Protein AF-A0A0L8HBZ2-F1 (afdb_monomer)

Sequence (51 aa):
MATQSVNVSLDDIDLSSLRDPAGIFDLIEVVGNGTYGQVYKVKRNKSKIDK

Radius of gyration: 16.78 Å; Cα contacts (8 Å, |Δi|>4): 39; chains: 1; bounding box: 40×28×41 Å

Mean predicted aligned error: 12.43 Å

Solvent-accessible surface area (backbone atoms only — not comparable to full-atom values): 3642 Å² total; per-residue (Å²): 134,82,79,79,76,78,78,73,59,75,87,76,61,67,67,84,77,53,75,76,57,78,63,48,48,44,84,72,47,79,76,47,77,49,100,92,44,81,39,68,44,66,43,82,46,89,73,77,82,89,124

InterPro domains:
  IPR051700 STE20 Ser/Thr Protein Kinase [PTHR47096] (7-42)

Organism: Octopus bimaculoides (NCBI:txid37653)

Structure (mmCIF, N/CA/C/O backbone):
data_AF-A0A0L8HBZ2-F1
#
_entry.id   AF-A0A0L8HBZ2-F1
#
loop_
_atom_site.group_PDB
_atom_site.id
_atom_site.type_symbol
_atom_site.label_atom_id
_atom_site.label_alt_id
_atom_site.label_comp_id
_atom_site.label_asym_id
_atom_site.label_entity_id
_atom_site.label_seq_id
_atom_site.pdbx_PDB_ins_code
_atom_site.Cartn_x
_atom_site.Cartn_y
_atom_site.Cartn_z
_atom_site.occupancy
_atom_site.B_iso_or_equiv
_atom_site.auth_seq_id
_atom_site.auth_comp_id
_atom_site.auth_asym_id
_atom_site.auth_atom_id
_atom_site.pdbx_PDB_model_num
ATOM 1 N N . MET A 1 1 ? 30.683 -10.922 -17.321 1.00 46.06 1 MET A N 1
ATOM 2 C CA . MET A 1 1 ? 30.243 -11.593 -16.082 1.00 46.06 1 MET A CA 1
ATOM 3 C C . MET A 1 1 ? 28.726 -11.566 -16.081 1.00 46.06 1 MET A C 1
ATOM 5 O O . MET A 1 1 ? 28.162 -10.495 -15.919 1.00 46.06 1 MET A O 1
ATOM 9 N N . ALA A 1 2 ? 28.076 -12.683 -16.412 1.00 45.19 2 ALA A N 1
ATOM 10 C CA . ALA A 1 2 ? 26.619 -12.761 -16.401 1.00 45.19 2 ALA A CA 1
ATOM 11 C C . ALA A 1 2 ? 26.158 -12.816 -14.941 1.00 45.19 2 ALA A C 1
ATOM 13 O O . ALA A 1 2 ? 26.585 -13.692 -14.189 1.00 45.19 2 ALA A O 1
ATOM 14 N N . THR A 1 3 ? 25.349 -11.845 -14.529 1.00 53.97 3 THR A N 1
ATOM 15 C CA . THR A 1 3 ? 24.656 -11.869 -13.243 1.00 53.97 3 THR A CA 1
ATOM 16 C C . THR A 1 3 ? 23.766 -13.102 -13.242 1.00 53.97 3 THR A C 1
ATOM 18 O O . THR A 1 3 ? 22.815 -13.165 -14.019 1.00 53.97 3 THR A O 1
ATOM 21 N N . GLN A 1 4 ? 24.119 -14.102 -12.437 1.00 54.75 4 GLN A N 1
ATOM 22 C CA . GLN A 1 4 ? 23.303 -15.292 -12.239 1.00 54.75 4 GLN A CA 1
ATOM 23 C C . GLN A 1 4 ? 21.936 -14.824 -11.742 1.00 54.75 4 GLN A C 1
ATOM 25 O O . GLN A 1 4 ? 21.797 -14.376 -10.605 1.00 54.75 4 GLN A O 1
ATOM 30 N N . SER A 1 5 ? 20.947 -14.856 -12.629 1.00 59.19 5 SER A N 1
ATOM 31 C CA . SER A 1 5 ? 19.545 -14.745 -12.273 1.00 59.19 5 SER A CA 1
ATOM 32 C C . SER A 1 5 ? 19.249 -15.935 -11.373 1.00 59.19 5 SER A C 1
ATOM 34 O O . SER A 1 5 ? 19.114 -17.064 -11.840 1.00 59.19 5 SER A O 1
ATOM 36 N N . VAL A 1 6 ? 19.251 -15.697 -10.063 1.00 63.00 6 VAL A N 1
ATOM 37 C CA . VAL A 1 6 ? 18.659 -16.609 -9.091 1.00 63.00 6 VAL A CA 1
ATOM 38 C C . VAL A 1 6 ? 17.192 -16.726 -9.477 1.00 63.00 6 VAL A C 1
ATOM 40 O O . VAL A 1 6 ? 16.384 -15.853 -9.170 1.00 63.00 6 VAL A O 1
ATOM 43 N N . ASN A 1 7 ? 16.871 -17.767 -10.242 1.00 62.97 7 ASN A N 1
ATOM 44 C CA . ASN A 1 7 ? 15.505 -18.167 -10.522 1.00 62.97 7 ASN A CA 1
ATOM 45 C C . ASN A 1 7 ? 14.924 -18.670 -9.200 1.00 62.97 7 ASN A C 1
ATOM 47 O O . ASN A 1 7 ? 14.971 -19.861 -8.907 1.00 62.97 7 ASN A O 1
ATOM 51 N N . VAL A 1 8 ? 14.443 -17.744 -8.374 1.00 65.81 8 VAL A N 1
ATOM 52 C CA . VAL A 1 8 ? 13.620 -18.068 -7.213 1.00 65.81 8 VAL A CA 1
ATOM 53 C C . VAL A 1 8 ? 12.283 -18.521 -7.783 1.00 65.81 8 VAL A C 1
ATOM 55 O O . VAL A 1 8 ? 11.448 -17.699 -8.162 1.00 65.81 8 VAL A O 1
ATOM 58 N N . SER A 1 9 ? 12.133 -19.833 -7.962 1.00 72.00 9 SER A N 1
ATOM 59 C CA . SER A 1 9 ? 10.861 -20.448 -8.328 1.00 72.00 9 SER A CA 1
ATOM 60 C C . SER A 1 9 ? 9.817 -20.025 -7.302 1.00 72.00 9 SER A C 1
ATOM 62 O O . SER A 1 9 ? 10.010 -20.207 -6.100 1.00 72.00 9 SER A O 1
ATOM 64 N N . LEU A 1 10 ? 8.722 -19.437 -7.782 1.00 68.75 10 LEU A N 1
ATOM 65 C CA . LEU A 1 10 ? 7.618 -18.946 -6.951 1.00 68.75 10 LEU A CA 1
ATOM 66 C C . LEU A 1 10 ? 6.970 -20.070 -6.121 1.00 68.75 10 LEU A C 1
ATOM 68 O O . LEU A 1 10 ? 6.273 -19.787 -5.153 1.00 68.75 10 LEU A O 1
ATOM 72 N N . ASP A 1 11 ? 7.233 -21.326 -6.486 1.00 72.88 11 ASP A N 1
ATOM 73 C CA . ASP A 1 11 ? 6.749 -22.544 -5.840 1.00 72.88 11 ASP A CA 1
ATOM 74 C C . ASP A 1 11 ? 7.381 -22.819 -4.457 1.00 72.88 11 ASP A C 1
ATOM 76 O O . ASP A 1 11 ? 6.824 -23.596 -3.688 1.00 72.88 11 ASP A O 1
ATOM 80 N N . ASP A 1 12 ? 8.519 -22.190 -4.124 1.00 73.88 12 ASP A N 1
ATOM 81 C CA . ASP A 1 12 ? 9.216 -22.364 -2.830 1.00 73.88 12 ASP A CA 1
ATOM 82 C C . ASP A 1 12 ? 8.737 -21.367 -1.751 1.00 73.88 12 ASP A C 1
ATOM 84 O O . ASP A 1 12 ? 9.135 -21.431 -0.588 1.00 73.88 12 ASP A O 1
ATOM 88 N N . ILE A 1 13 ? 7.862 -20.422 -2.115 1.00 75.81 13 ILE A N 1
ATOM 89 C CA . ILE A 1 13 ? 7.352 -19.410 -1.187 1.00 75.81 13 ILE A CA 1
ATOM 90 C C . ILE A 1 13 ? 6.148 -19.983 -0.431 1.00 75.81 13 ILE A C 1
ATOM 92 O O . ILE A 1 13 ? 5.033 -20.032 -0.951 1.00 75.81 13 ILE A O 1
ATOM 96 N N . ASP A 1 14 ? 6.354 -20.370 0.830 1.00 77.31 14 ASP A N 1
ATOM 97 C CA . ASP A 1 14 ? 5.271 -20.789 1.725 1.00 77.31 14 ASP A CA 1
ATOM 98 C C . ASP A 1 14 ? 4.368 -19.595 2.094 1.00 77.31 14 ASP A C 1
ATOM 100 O O . ASP A 1 14 ? 4.591 -18.880 3.075 1.00 77.31 14 ASP A O 1
ATOM 104 N N . LEU A 1 15 ? 3.310 -19.392 1.306 1.00 74.06 15 LEU A N 1
ATOM 105 C CA . LEU A 1 15 ? 2.274 -18.381 1.548 1.00 74.06 15 LEU A CA 1
ATOM 106 C C . LEU A 1 15 ? 1.447 -18.653 2.814 1.00 74.06 15 LEU A C 1
ATOM 108 O O . LEU A 1 15 ? 0.825 -17.732 3.339 1.00 74.06 15 LEU A O 1
ATOM 112 N N . SER A 1 16 ? 1.448 -19.889 3.318 1.00 73.25 16 SER A N 1
ATOM 113 C CA . SER A 1 16 ? 0.730 -20.283 4.537 1.00 73.25 16 SER A CA 1
ATOM 114 C C . SER A 1 16 ? 1.439 -19.778 5.795 1.00 73.25 16 SER A C 1
ATOM 116 O O . SER A 1 16 ? 0.798 -19.562 6.824 1.00 73.25 16 SER A O 1
ATOM 118 N N . SER A 1 17 ? 2.755 -19.556 5.715 1.00 76.06 17 SER A N 1
ATOM 119 C CA . SER A 1 17 ? 3.553 -18.928 6.775 1.00 76.06 17 SER A CA 1
ATOM 120 C C . SER A 1 17 ? 3.277 -17.425 6.933 1.00 76.06 17 SER A C 1
ATOM 122 O O . SER A 1 17 ? 3.595 -16.833 7.971 1.00 76.06 17 SE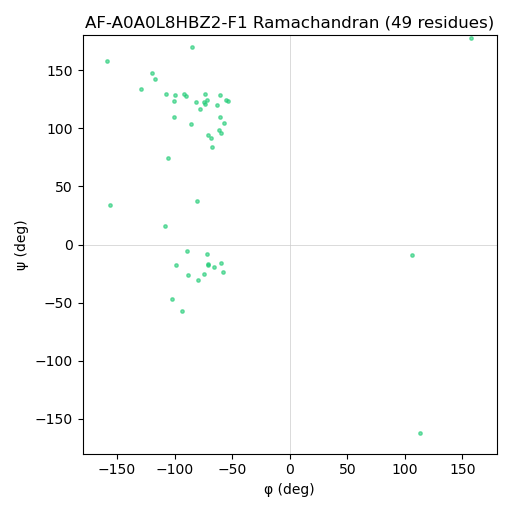R A O 1
ATOM 124 N N . LEU A 1 18 ? 2.658 -16.793 5.928 1.00 72.69 18 LEU A N 1
ATOM 125 C CA . LEU A 1 18 ? 2.325 -15.378 5.958 1.00 72.69 18 LEU A CA 1
ATOM 126 C C . LEU A 1 18 ? 1.078 -15.163 6.820 1.00 72.69 18 LEU A C 1
ATOM 128 O O . LEU A 1 18 ? -0.014 -15.644 6.522 1.00 72.69 18 LEU A O 1
ATOM 132 N N . ARG A 1 19 ? 1.235 -14.420 7.919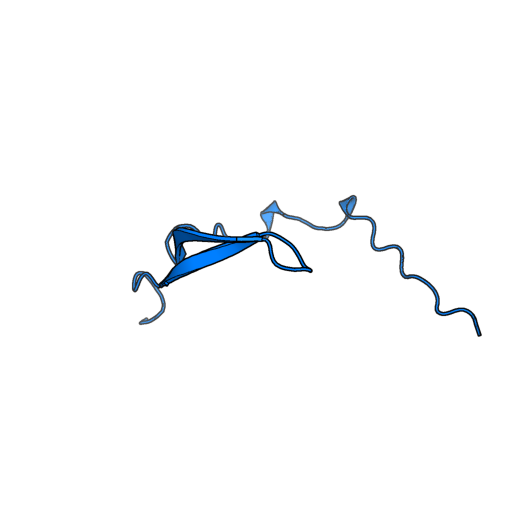 1.00 71.94 19 ARG A N 1
ATOM 133 C CA . ARG A 1 19 ? 0.106 -14.057 8.776 1.00 71.94 19 ARG A CA 1
ATOM 134 C C . ARG A 1 19 ? -0.896 -13.240 7.968 1.00 71.94 19 ARG A C 1
ATOM 136 O O . ARG A 1 19 ? -0.514 -12.230 7.378 1.00 71.94 19 ARG A O 1
ATOM 143 N N . ASP A 1 20 ? -2.161 -13.653 8.006 1.00 68.38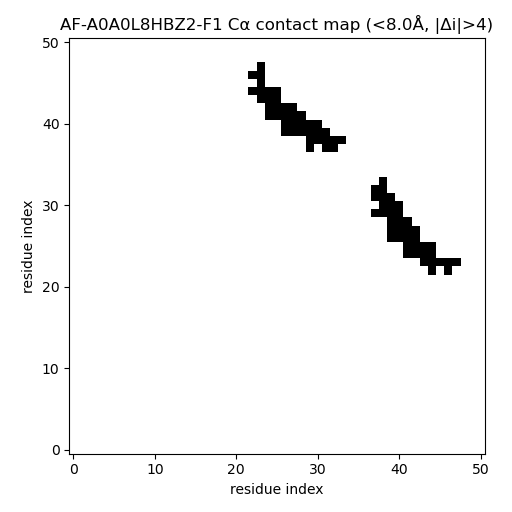 20 ASP A N 1
ATOM 144 C CA . ASP A 1 20 ? -3.231 -12.927 7.334 1.00 68.38 20 ASP A CA 1
ATOM 145 C C . ASP A 1 20 ? -3.225 -11.449 7.784 1.00 68.38 20 ASP A C 1
ATOM 147 O O . ASP A 1 20 ? -3.240 -11.167 8.992 1.00 68.38 20 ASP A O 1
ATOM 151 N N . PRO A 1 21 ? -3.117 -10.491 6.847 1.00 68.88 21 PRO A N 1
ATOM 152 C CA . PRO A 1 21 ? -3.011 -9.078 7.186 1.00 68.88 21 PRO A CA 1
ATOM 153 C C . PRO A 1 21 ? -4.330 -8.487 7.711 1.00 68.88 21 PRO A C 1
ATOM 155 O O . PRO A 1 21 ? -4.319 -7.343 8.194 1.00 68.88 21 PRO A O 1
ATOM 158 N N . ALA A 1 22 ? -5.452 -9.227 7.658 1.00 64.88 22 ALA A N 1
ATOM 159 C CA . ALA A 1 22 ? -6.728 -8.750 8.170 1.00 64.88 22 ALA A CA 1
ATOM 160 C C . ALA A 1 22 ? -6.628 -8.516 9.683 1.00 64.88 22 ALA A C 1
ATOM 162 O O . ALA A 1 22 ? -6.312 -9.394 10.487 1.00 64.88 22 ALA A O 1
ATOM 163 N N . GLY A 1 23 ? -6.877 -7.268 10.081 1.00 64.69 23 GLY A N 1
ATOM 164 C CA . GLY A 1 23 ? -6.803 -6.827 11.475 1.00 64.69 23 GLY A CA 1
ATOM 165 C C . GLY A 1 23 ? -5.588 -5.963 11.828 1.00 64.69 23 GLY A C 1
ATOM 166 O O . GLY A 1 23 ? -5.593 -5.370 12.912 1.00 64.69 23 GLY A O 1
ATOM 167 N N . ILE A 1 24 ? -4.604 -5.825 10.927 1.00 75.81 24 ILE A N 1
ATOM 168 C CA . ILE A 1 24 ? -3.520 -4.823 11.021 1.00 75.81 24 ILE A CA 1
ATOM 169 C C . ILE A 1 24 ? -3.800 -3.659 10.067 1.00 75.81 24 ILE A C 1
ATOM 171 O O . ILE A 1 24 ? -3.726 -2.495 10.473 1.00 75.81 24 ILE 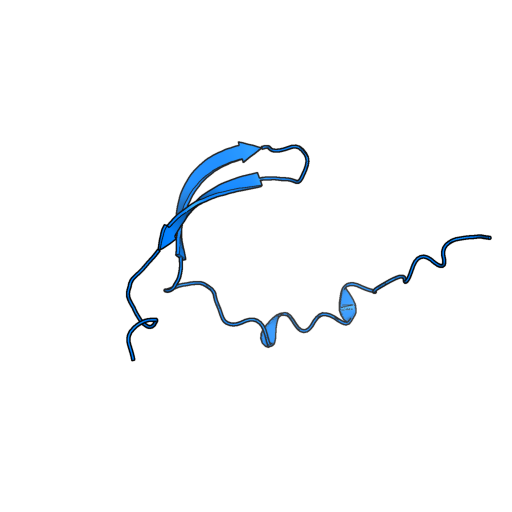A O 1
ATOM 175 N N . PHE A 1 25 ? -4.168 -3.971 8.824 1.00 81.81 25 PHE A N 1
ATOM 176 C CA . PHE A 1 25 ? -4.510 -2.986 7.806 1.00 81.81 25 PHE A CA 1
ATOM 177 C C . PHE A 1 25 ? -5.852 -3.318 7.169 1.00 81.81 25 PHE A C 1
ATOM 179 O O . PHE A 1 25 ? -6.100 -4.462 6.805 1.00 81.81 25 PHE A O 1
ATOM 186 N N . ASP A 1 26 ? -6.695 -2.303 7.032 1.00 83.88 26 ASP A N 1
ATOM 187 C CA . ASP A 1 26 ? -7.949 -2.388 6.289 1.00 83.88 26 ASP A CA 1
ATOM 188 C C . ASP A 1 26 ? -7.798 -1.613 4.979 1.00 83.88 26 ASP A C 1
ATOM 190 O O . ASP A 1 26 ? -7.318 -0.470 4.989 1.00 83.88 26 ASP A O 1
ATOM 194 N N . LEU A 1 27 ? -8.148 -2.236 3.852 1.00 85.75 27 LEU A N 1
ATOM 195 C CA . LEU A 1 27 ? -8.132 -1.560 2.559 1.00 85.75 27 LEU A CA 1
ATOM 196 C C . LEU A 1 27 ? -9.278 -0.551 2.497 1.00 85.75 27 LEU A C 1
ATOM 198 O O . LEU A 1 27 ? -10.437 -0.913 2.653 1.00 85.75 27 LEU A O 1
ATOM 202 N N . ILE A 1 28 ? -8.946 0.712 2.228 1.00 84.19 28 ILE A N 1
ATOM 203 C CA . ILE A 1 28 ? -9.937 1.787 2.121 1.00 84.19 28 ILE A CA 1
ATOM 204 C C . ILE A 1 28 ? -10.353 1.970 0.663 1.00 84.19 28 ILE A C 1
ATOM 206 O O . ILE A 1 28 ? -11.531 1.923 0.329 1.00 84.19 28 ILE A O 1
ATOM 210 N N . GLU A 1 29 ? -9.376 2.224 -0.206 1.00 88.38 29 GLU A N 1
ATOM 211 C CA . GLU A 1 29 ? -9.610 2.573 -1.606 1.00 88.38 29 GLU A CA 1
ATOM 212 C C . GLU A 1 29 ? -8.366 2.295 -2.457 1.00 88.38 29 GLU A C 1
ATOM 214 O O . GLU A 1 29 ? -7.230 2.266 -1.964 1.00 88.38 29 GLU A O 1
ATOM 219 N N . VAL A 1 30 ? -8.590 2.126 -3.759 1.00 87.81 30 VAL A N 1
ATOM 220 C CA . VAL A 1 30 ? -7.538 2.131 -4.777 1.00 87.81 30 VAL A CA 1
ATOM 221 C C . VAL A 1 30 ? -7.201 3.581 -5.107 1.00 87.81 30 VAL A C 1
ATOM 223 O O . VAL A 1 30 ? -8.069 4.329 -5.542 1.00 87.81 30 VAL A O 1
ATOM 226 N N . VAL A 1 31 ? -5.936 3.965 -4.944 1.00 87.62 31 VAL A N 1
ATOM 227 C CA . VAL A 1 31 ? -5.469 5.334 -5.235 1.00 87.62 31 VAL A CA 1
ATOM 228 C C . VAL A 1 31 ? -5.049 5.475 -6.697 1.00 87.62 31 VAL A C 1
ATOM 230 O O . VAL A 1 31 ? -5.097 6.560 -7.266 1.00 87.62 31 VAL A O 1
ATOM 233 N N . GLY A 1 32 ? -4.643 4.372 -7.325 1.00 91.88 32 GLY A N 1
ATOM 234 C CA . GLY A 1 32 ? -4.261 4.344 -8.731 1.00 91.88 32 GLY A CA 1
ATOM 235 C C . GLY A 1 32 ? -3.344 3.177 -9.061 1.00 91.88 32 GLY A C 1
ATOM 236 O O . GLY A 1 32 ? -2.981 2.387 -8.186 1.00 91.88 32 GLY A O 1
ATOM 237 N N . ASN A 1 33 ? -2.987 3.053 -10.338 1.00 91.75 33 ASN A N 1
ATOM 238 C CA . ASN A 1 33 ? -2.066 2.033 -10.830 1.00 91.75 33 ASN A CA 1
ATOM 239 C C . ASN A 1 33 ? -0.685 2.672 -11.021 1.00 91.75 33 ASN A C 1
ATOM 241 O O . ASN A 1 33 ? -0.514 3.546 -11.868 1.00 91.75 33 ASN A O 1
ATOM 245 N N . GLY A 1 34 ? 0.268 2.305 -10.171 1.00 91.62 34 GLY A N 1
ATOM 246 C CA . GLY A 1 34 ? 1.647 2.761 -10.265 1.00 91.62 34 GLY A CA 1
ATOM 247 C C . GLY A 1 34 ? 2.457 1.901 -11.231 1.00 91.62 34 GLY A C 1
ATOM 248 O O . GLY A 1 34 ? 2.042 0.820 -11.639 1.00 91.62 34 GLY A O 1
ATOM 249 N N . THR A 1 35 ? 3.673 2.343 -11.546 1.0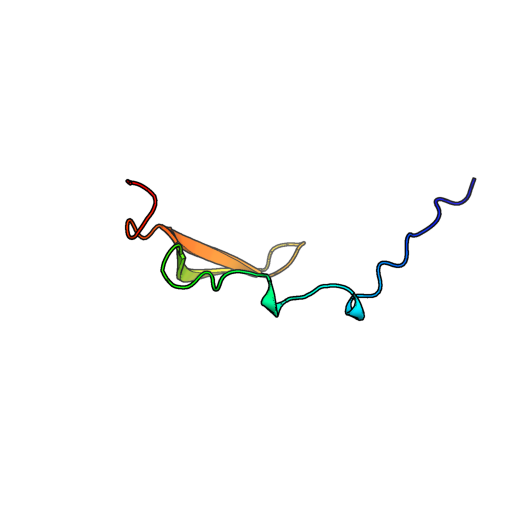0 92.12 35 THR A N 1
ATOM 250 C CA . THR A 1 35 ? 4.603 1.620 -12.436 1.00 92.12 35 THR A CA 1
ATOM 251 C C . THR A 1 35 ? 4.936 0.206 -11.943 1.00 92.12 35 THR A C 1
ATOM 253 O O . THR A 1 35 ? 5.295 -0.657 -12.736 1.00 92.12 35 THR A O 1
ATOM 256 N N . TYR A 1 36 ? 4.787 -0.036 -10.640 1.00 88.62 36 TYR A N 1
ATOM 257 C CA . TYR A 1 36 ? 5.056 -1.315 -9.982 1.00 88.62 36 TYR A CA 1
ATOM 258 C C . TYR A 1 36 ? 3.776 -2.037 -9.527 1.00 88.62 36 TYR A C 1
ATOM 260 O O 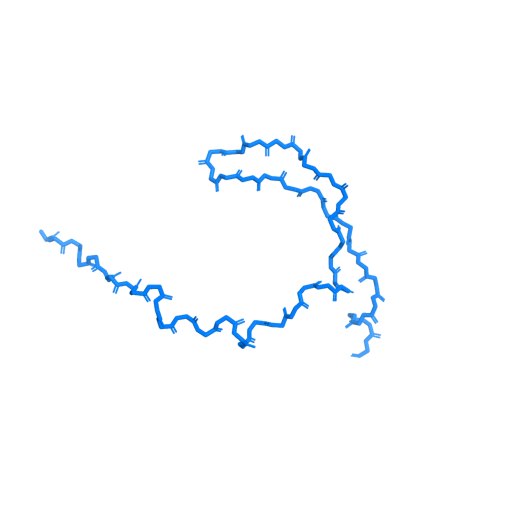. TYR A 1 36 ? 3.845 -2.955 -8.716 1.00 88.62 36 TYR A O 1
ATOM 268 N N . GLY A 1 37 ? 2.610 -1.625 -10.041 1.00 92.19 37 GLY A N 1
ATOM 269 C CA . GLY A 1 37 ? 1.319 -2.250 -9.770 1.00 92.19 37 GLY A CA 1
ATOM 270 C C . GLY A 1 37 ? 0.357 -1.373 -8.972 1.00 92.19 37 GLY A C 1
ATOM 271 O O . GLY A 1 37 ? 0.487 -0.151 -8.887 1.00 92.19 37 GLY A O 1
ATOM 272 N N . GLN A 1 38 ? -0.658 -2.008 -8.395 1.00 91.81 38 GLN A N 1
ATOM 273 C CA . GLN A 1 38 ? -1.777 -1.300 -7.790 1.00 91.81 38 GLN A CA 1
ATOM 274 C C . GLN A 1 38 ? -1.393 -0.645 -6.454 1.00 91.81 38 GLN A C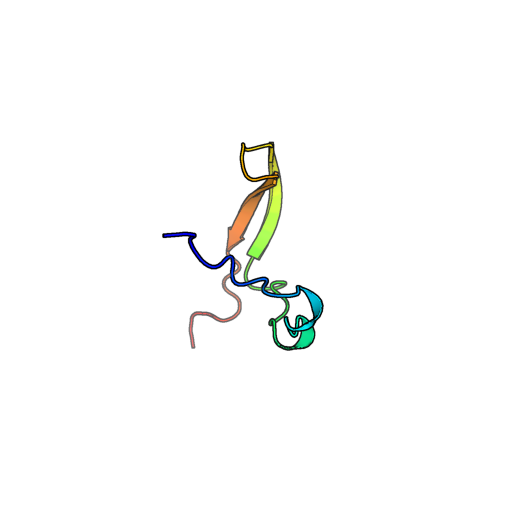 1
ATOM 276 O O . GLN A 1 38 ? -0.873 -1.297 -5.549 1.00 91.81 38 GLN A O 1
ATOM 281 N N . VAL A 1 39 ? -1.700 0.645 -6.313 1.00 91.38 39 VAL A N 1
ATOM 282 C CA . VAL A 1 39 ? -1.488 1.412 -5.084 1.00 91.38 39 VAL A CA 1
ATOM 283 C C . VAL A 1 39 ? -2.805 1.531 -4.330 1.00 91.38 39 VAL A C 1
ATOM 285 O O . VAL A 1 39 ? -3.796 2.047 -4.854 1.00 91.38 39 VAL A O 1
ATOM 288 N N . TYR A 1 40 ? -2.796 1.084 -3.078 1.00 90.69 40 TYR A N 1
ATOM 289 C CA . TYR A 1 40 ? -3.952 1.112 -2.192 1.00 90.69 40 TYR A CA 1
ATOM 290 C C . TYR A 1 40 ? -3.691 2.001 -0.985 1.00 90.69 40 TYR A C 1
ATOM 292 O O . TYR A 1 40 ? -2.598 2.013 -0.415 1.00 90.69 40 TYR A O 1
ATOM 300 N N . LYS A 1 41 ? -4.728 2.712 -0.559 1.00 89.19 41 LYS A N 1
ATOM 301 C CA . LYS A 1 41 ? -4.736 3.432 0.707 1.00 89.19 41 LYS A CA 1
ATOM 302 C C . LYS A 1 41 ? -5.277 2.500 1.777 1.00 89.19 41 LYS A C 1
ATOM 304 O O . LYS A 1 41 ? -6.358 1.932 1.627 1.00 89.19 41 LYS A O 1
ATOM 309 N N . VAL A 1 42 ? -4.526 2.367 2.862 1.00 88.50 42 VAL A N 1
ATOM 310 C CA . VAL A 1 42 ? -4.861 1.468 3.966 1.00 88.50 42 VAL A CA 1
ATOM 311 C C . VAL A 1 42 ? -5.037 2.235 5.268 1.00 88.50 42 VAL A C 1
ATOM 313 O O . VAL A 1 42 ? -4.365 3.239 5.515 1.00 88.50 42 VAL A O 1
ATOM 316 N N . LYS A 1 43 ? -5.931 1.751 6.131 1.00 87.38 43 LYS A N 1
ATOM 317 C CA . LYS A 1 43 ? -6.083 2.234 7.504 1.00 87.38 43 LYS A CA 1
ATOM 318 C C . LYS A 1 43 ? -5.367 1.285 8.450 1.00 87.38 43 LYS A C 1
ATOM 320 O O . LYS A 1 43 ? -5.619 0.087 8.418 1.00 87.38 43 LYS A O 1
ATOM 325 N N . ARG A 1 44 ? -4.504 1.812 9.325 1.00 83.62 44 ARG A N 1
ATOM 326 C CA . ARG A 1 44 ? -3.924 1.012 10.412 1.00 83.62 44 ARG A CA 1
ATOM 327 C C . ARG A 1 44 ? -4.976 0.787 11.497 1.00 83.62 44 ARG A C 1
ATOM 329 O O . ARG A 1 44 ? -5.466 1.750 12.089 1.00 83.62 44 ARG A O 1
ATOM 336 N N . ASN A 1 45 ? -5.254 -0.473 11.802 1.00 73.00 45 ASN A N 1
ATOM 337 C CA . ASN A 1 45 ? -6.127 -0.873 12.896 1.00 73.00 45 ASN A CA 1
ATOM 338 C C . ASN A 1 45 ? -5.283 -1.081 14.165 1.00 73.00 45 ASN A C 1
ATOM 340 O O . ASN A 1 45 ? -4.269 -1.775 14.145 1.00 73.00 45 ASN A O 1
ATOM 344 N N . LYS A 1 46 ? -5.684 -0.480 15.292 1.00 65.81 46 LYS A N 1
ATOM 345 C CA . LYS A 1 46 ? -4.971 -0.573 16.585 1.00 65.81 46 LYS A CA 1
ATOM 346 C C . LYS A 1 46 ? -5.264 -1.875 17.343 1.00 65.81 46 LYS A C 1
ATOM 348 O O . LYS A 1 46 ? -5.436 -1.850 18.555 1.00 65.81 46 LYS A O 1
ATOM 353 N N . SER A 1 47 ? -5.400 -3.013 16.660 1.00 61.03 47 SER A N 1
ATOM 354 C CA . SER A 1 47 ? -5.879 -4.205 17.372 1.00 61.03 47 SER A CA 1
ATOM 355 C C . SER A 1 47 ? -4.796 -4.912 18.197 1.00 61.03 47 SER A C 1
ATOM 357 O O . SER A 1 47 ? -5.151 -5.467 19.232 1.00 61.03 47 SER A O 1
ATOM 359 N N . LYS A 1 48 ? -3.502 -4.893 17.818 1.00 58.28 48 LYS A N 1
ATOM 360 C CA . LYS A 1 48 ? -2.456 -5.690 18.513 1.00 58.28 48 LYS A CA 1
ATOM 361 C C . LYS A 1 48 ? -1.001 -5.182 18.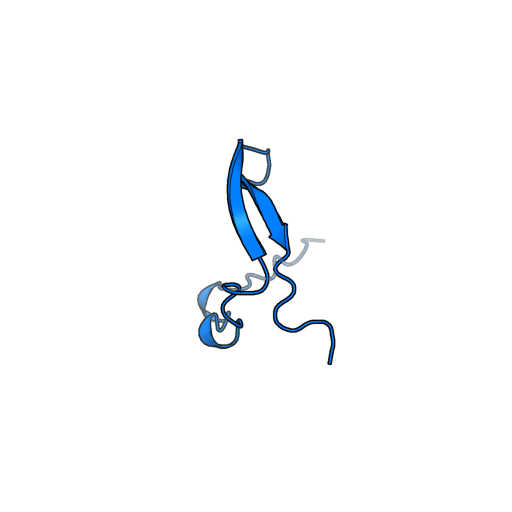399 1.00 58.28 48 LYS A C 1
ATOM 363 O O . LYS A 1 48 ? -0.094 -6.002 18.328 1.00 58.28 48 LYS A O 1
ATOM 368 N N . ILE A 1 49 ? -0.751 -3.871 18.347 1.00 61.28 49 ILE A N 1
ATOM 369 C CA . ILE A 1 49 ? 0.635 -3.341 18.441 1.00 61.28 49 ILE A CA 1
ATOM 370 C C . ILE A 1 49 ? 0.984 -2.852 19.853 1.00 61.28 49 ILE A C 1
ATOM 372 O O . ILE A 1 49 ? 2.156 -2.779 20.201 1.00 61.28 49 ILE A O 1
ATOM 376 N N . ASP A 1 50 ? -0.021 -2.618 20.694 1.00 56.84 50 ASP A N 1
ATOM 377 C CA . ASP A 1 50 ? 0.157 -2.176 22.073 1.00 56.84 50 ASP A CA 1
ATOM 378 C C . ASP A 1 50 ? -0.125 -3.342 23.0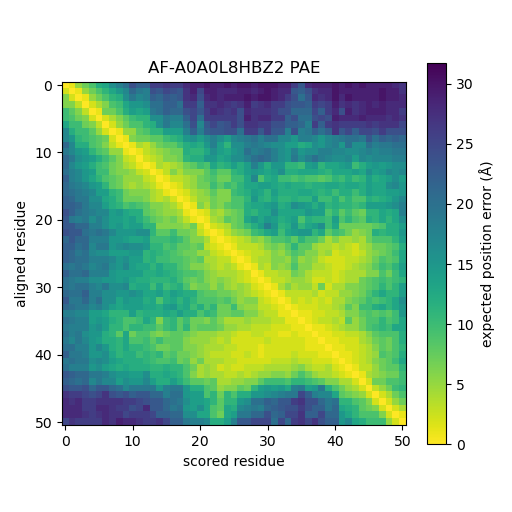43 1.00 56.84 50 ASP A C 1
ATOM 380 O O . ASP A 1 50 ? -1.202 -3.413 23.640 1.00 56.84 50 ASP A O 1
ATOM 384 N N . LYS A 1 51 ? 0.797 -4.309 23.144 1.00 50.59 51 LYS A N 1
ATOM 385 C CA . LYS A 1 51 ? 0.951 -5.205 24.307 1.00 50.59 51 LYS A CA 1
ATOM 386 C C . LYS A 1 51 ? 2.276 -5.951 24.274 1.00 50.59 51 LYS A C 1
ATOM 388 O O . LYS A 1 51 ? 2.541 -6.606 23.243 1.00 50.59 51 LYS A O 1
#

Foldseek 3Di:
DDDPPPCPPPVPDPPVPDDDCPQQWDFDDFPDADPVGTDTDIDGHPRPPPD

pLDDT: mean 74.49, std 13.35, range [45.19, 92.19]

Secondary structure (DSSP, 8-state):
---------GGG--GGGSPP-TTTEEEEEEEEEETTEEEEEEEEP-SSS--

Nearest PDB structures (foldseek):
  6hxf-assembly2_A  TM=7.088E-01  e=1.314E-01  Homo sapiens
  4qd6-assembly2_B  TM=6.501E-01  e=8.063E-01  Homo sapiens
  7u9a-assembly1_A  TM=6.829E-01  e=1.066E+00  Homo sapiens
  4aoj-assembly1_B  TM=7.441E-01  e=1.997E+00  Homo sapiens